Protein AF-A0A142X324-F1 (afdb_monomer_lite)

Foldseek 3Di:
DDDPVVVVVVVVVVPPDDPPVVVVVVVVVVVVVVVVLLLVCQVCVVVCVCVVPVVHDVVSVVSCVVVVVVCVVDVVSVVVSVVSNVVSVD

Structure (mmCIF, N/CA/C/O backbone):
data_AF-A0A142X324-F1
#
_entry.id   AF-A0A142X324-F1
#
loop_
_atom_site.group_PDB
_atom_site.id
_atom_site.type_symbol
_atom_site.label_atom_id
_atom_site.label_alt_id
_atom_site.label_comp_id
_atom_site.label_asym_id
_atom_site.label_entity_id
_atom_site.label_seq_id
_atom_site.pdbx_PDB_ins_code
_atom_site.Cartn_x
_atom_site.Cartn_y
_atom_site.Cartn_z
_atom_site.occupancy
_atom_site.B_iso_or_equiv
_atom_site.auth_seq_id
_atom_site.auth_comp_id
_atom_site.auth_asym_id
_atom_site.auth_atom_id
_atom_site.pdbx_PDB_model_num
ATOM 1 N N . MET A 1 1 ? -5.020 -14.838 57.361 1.00 58.03 1 MET A N 1
ATOM 2 C CA . MET A 1 1 ? -6.057 -15.146 56.349 1.00 58.03 1 MET A CA 1
ATOM 3 C C . MET A 1 1 ? -6.379 -13.857 55.599 1.00 58.03 1 MET A C 1
ATOM 5 O O . MET A 1 1 ? -6.575 -12.857 56.281 1.00 58.03 1 MET A O 1
ATOM 9 N N . PRO A 1 2 ? -6.352 -13.822 54.253 1.00 56.34 2 PRO A N 1
ATOM 10 C CA . PRO A 1 2 ? -6.672 -12.609 53.503 1.00 56.34 2 PRO A CA 1
ATOM 11 C C . PRO A 1 2 ? -8.162 -12.273 53.667 1.00 56.34 2 PRO A C 1
ATOM 13 O O . PRO A 1 2 ? -9.012 -13.151 53.550 1.00 56.34 2 PRO A O 1
ATOM 16 N N . SER A 1 3 ? -8.459 -11.011 53.983 1.00 71.50 3 SER A N 1
ATOM 17 C CA . SER A 1 3 ? -9.819 -10.483 54.146 1.00 71.50 3 SER A CA 1
ATOM 18 C C . SER A 1 3 ? -10.621 -10.622 52.848 1.00 71.50 3 SER A C 1
ATOM 20 O O . SER A 1 3 ? -10.120 -10.276 51.783 1.00 71.50 3 SER A O 1
ATOM 22 N N . GLY A 1 4 ? -11.884 -11.057 52.922 1.00 66.19 4 GLY A N 1
ATOM 23 C CA . GLY A 1 4 ? -12.770 -11.204 51.756 1.00 66.19 4 GLY A CA 1
ATOM 24 C C . GLY A 1 4 ? -12.966 -9.920 50.933 1.00 66.19 4 GLY A C 1
ATOM 25 O O . GLY A 1 4 ? -13.327 -9.993 49.761 1.00 66.19 4 GLY A O 1
ATOM 26 N N . SER A 1 5 ? -12.652 -8.750 51.500 1.00 65.38 5 SER A N 1
ATOM 27 C CA . SER A 1 5 ? -12.625 -7.476 50.775 1.00 65.38 5 SER A CA 1
ATOM 28 C C . SER A 1 5 ? -11.509 -7.395 49.725 1.00 65.38 5 SER A C 1
ATOM 30 O O . SER A 1 5 ? -11.734 -6.823 48.662 1.00 65.38 5 SER A O 1
ATOM 32 N N . SER A 1 6 ? -10.341 -8.009 49.954 1.00 65.88 6 SER A N 1
ATOM 33 C CA . SER A 1 6 ? -9.230 -7.959 48.991 1.00 65.88 6 SER A CA 1
ATOM 34 C C . SER A 1 6 ? -9.480 -8.829 47.759 1.00 65.88 6 SER A C 1
ATOM 36 O O . SER A 1 6 ? -9.036 -8.485 46.669 1.00 65.88 6 SER A O 1
ATOM 38 N N . ILE A 1 7 ? -10.238 -9.921 47.903 1.00 66.56 7 ILE A N 1
ATOM 39 C CA . ILE A 1 7 ? -10.592 -10.829 46.800 1.00 66.56 7 ILE A CA 1
ATOM 40 C C . ILE A 1 7 ? -11.614 -10.168 45.861 1.00 66.56 7 ILE A C 1
ATOM 42 O O . ILE A 1 7 ? -11.520 -10.299 44.640 1.00 66.56 7 ILE A O 1
ATOM 46 N N . LEU A 1 8 ? -12.553 -9.399 46.420 1.00 67.62 8 LEU A N 1
ATOM 47 C CA . LEU A 1 8 ? -13.541 -8.636 45.651 1.00 67.62 8 LEU A CA 1
ATOM 48 C C . LEU A 1 8 ? -12.909 -7.445 44.910 1.00 67.62 8 LEU A C 1
ATOM 50 O O . LEU A 1 8 ? -13.276 -7.171 43.766 1.00 67.62 8 LEU A O 1
ATOM 54 N N . GLU A 1 9 ? -11.933 -6.773 45.526 1.00 64.75 9 GLU A N 1
ATOM 55 C CA . GLU A 1 9 ? -11.136 -5.710 44.892 1.00 64.75 9 GLU A CA 1
ATOM 56 C C . GLU A 1 9 ? -10.284 -6.257 43.730 1.00 64.75 9 GLU A C 1
ATOM 58 O O . GLU A 1 9 ? -10.278 -5.685 42.638 1.00 64.75 9 GLU A O 1
ATOM 63 N N . PHE A 1 10 ? -9.632 -7.412 43.919 1.00 63.56 10 PHE A N 1
ATOM 64 C CA . PHE A 1 10 ? -8.836 -8.075 42.878 1.00 63.56 10 PHE A CA 1
ATOM 65 C C . PHE A 1 10 ? -9.705 -8.515 41.688 1.00 63.56 10 PHE A C 1
ATOM 67 O O . PHE A 1 10 ? -9.340 -8.304 40.530 1.00 63.56 10 PHE A O 1
ATOM 74 N N . GLY A 1 11 ? -10.899 -9.056 41.962 1.00 62.62 11 GLY A N 1
ATOM 75 C CA . GLY A 1 11 ? -11.872 -9.435 40.933 1.00 62.62 11 GLY A CA 1
ATOM 76 C C . GLY A 1 11 ? -12.379 -8.246 40.110 1.00 62.62 11 GLY A C 1
ATOM 77 O O . GLY A 1 11 ? -12.517 -8.361 38.892 1.00 62.62 11 GLY A O 1
ATOM 78 N N . LYS A 1 12 ? -12.585 -7.078 40.735 1.00 60.19 12 LYS A N 1
ATOM 79 C CA . LYS A 1 12 ? -12.962 -5.842 40.027 1.00 60.19 12 LYS A CA 1
ATOM 80 C C . LYS A 1 12 ? -11.840 -5.278 39.150 1.00 60.19 12 LYS A C 1
ATOM 82 O O . LYS A 1 12 ? -12.144 -4.737 38.090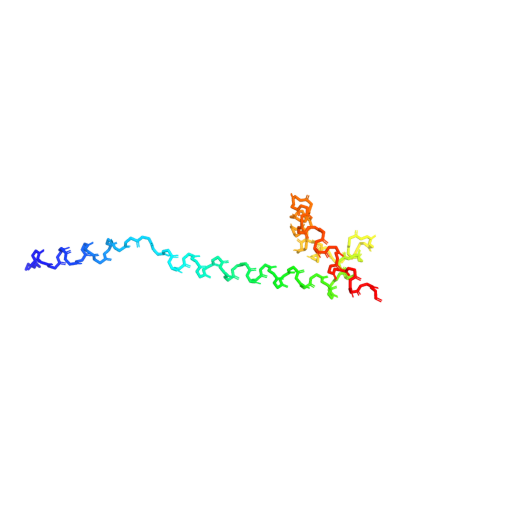 1.00 60.19 12 LYS A O 1
ATOM 87 N N . GLN A 1 13 ? -10.570 -5.416 39.543 1.00 60.12 13 GLN A N 1
ATOM 88 C CA . GLN A 1 13 ? -9.445 -4.968 38.707 1.00 60.12 13 GLN A CA 1
ATOM 89 C C . GLN A 1 13 ? -9.246 -5.848 37.466 1.00 60.12 13 GLN A C 1
ATOM 91 O O . GLN A 1 13 ? -8.995 -5.330 36.376 1.00 60.12 13 GLN A O 1
ATOM 96 N N . VAL A 1 14 ? -9.428 -7.164 37.605 1.00 61.84 14 VAL A N 1
ATOM 97 C CA . VAL A 1 14 ? -9.341 -8.123 36.489 1.00 61.84 14 VAL A CA 1
ATOM 98 C C . VAL A 1 14 ? -10.555 -8.019 35.549 1.00 61.84 14 VAL A C 1
ATOM 100 O O . VAL A 1 14 ? -10.426 -8.259 34.352 1.00 61.84 14 VAL A O 1
ATOM 103 N N . ALA A 1 15 ? -11.715 -7.585 36.053 1.00 57.62 15 ALA A N 1
ATOM 104 C CA . ALA A 1 15 ? -12.948 -7.386 35.282 1.00 57.62 15 ALA A CA 1
ATOM 105 C C . ALA A 1 15 ? -13.034 -6.039 34.532 1.00 57.62 15 ALA A C 1
ATOM 107 O O . ALA A 1 15 ? -14.123 -5.618 34.128 1.00 57.62 15 ALA A O 1
ATOM 108 N N . THR A 1 16 ? -11.913 -5.344 34.319 1.00 60.91 16 THR A N 1
ATOM 109 C CA . THR A 1 16 ? -11.889 -4.183 33.424 1.00 60.91 16 THR A CA 1
ATOM 110 C C . THR A 1 16 ? -12.014 -4.669 31.980 1.00 60.91 16 THR A C 1
ATOM 112 O O . THR A 1 16 ? -11.086 -5.201 31.373 1.00 60.91 16 THR A O 1
ATOM 115 N N . GLY A 1 17 ? -13.237 -4.539 31.465 1.00 59.25 17 GLY A N 1
ATOM 116 C CA . GLY A 1 17 ? -13.647 -4.907 30.118 1.00 59.25 17 GLY A CA 1
ATOM 117 C C . GLY A 1 17 ? -12.779 -4.308 29.003 1.00 59.25 17 GLY A C 1
ATOM 118 O O . GLY A 1 17 ? -11.910 -3.461 29.222 1.00 59.25 17 GLY A O 1
ATOM 119 N N . PRO A 1 18 ? -13.001 -4.785 27.772 1.00 60.16 18 PRO A N 1
ATOM 120 C CA . PRO A 1 18 ? -12.010 -4.814 26.712 1.00 60.16 18 PRO A CA 1
ATOM 121 C C . PRO A 1 18 ? -11.493 -3.416 26.379 1.00 60.16 18 PRO A C 1
ATOM 123 O O . PRO A 1 18 ? -12.244 -2.550 25.949 1.00 60.16 18 PRO A O 1
ATOM 126 N N . GLN A 1 19 ? -10.181 -3.271 26.557 1.00 65.06 19 GLN A N 1
ATOM 127 C CA . GLN A 1 19 ? -9.157 -2.392 25.973 1.00 65.06 19 GLN A CA 1
ATOM 128 C C . GLN A 1 19 ? -9.420 -1.719 24.593 1.00 65.06 19 GLN A C 1
ATOM 130 O O . GLN A 1 19 ? -8.510 -1.577 23.773 1.00 65.06 19 GLN A O 1
ATOM 135 N N . TRP A 1 20 ? -10.630 -1.218 24.341 1.00 57.16 20 TRP A N 1
ATOM 136 C CA . TRP A 1 20 ? -11.098 -0.568 23.110 1.00 57.16 20 TRP A CA 1
ATOM 137 C C . TRP A 1 20 ? -10.218 0.624 22.704 1.00 57.16 20 TRP A C 1
ATOM 139 O O . TRP A 1 20 ? -9.946 0.830 21.522 1.00 57.16 20 TRP A O 1
ATOM 149 N N . GLY A 1 21 ? -9.691 1.372 23.681 1.00 63.00 21 GLY A N 1
ATOM 150 C CA . GLY A 1 21 ? -8.735 2.460 23.443 1.00 63.00 21 GLY A CA 1
ATOM 151 C C . GLY A 1 21 ? -7.387 1.987 22.881 1.00 63.00 21 GLY A C 1
ATOM 152 O O . GLY A 1 21 ? -6.844 2.623 21.978 1.00 63.00 21 GLY A O 1
ATOM 153 N N . ARG A 1 22 ? -6.874 0.833 23.338 1.00 66.31 22 ARG A N 1
ATOM 154 C CA . ARG A 1 22 ? -5.648 0.232 22.778 1.00 66.31 22 ARG A CA 1
ATOM 155 C C . ARG A 1 22 ? -5.884 -0.290 21.366 1.00 66.31 22 ARG A C 1
ATOM 157 O O . ARG A 1 22 ? -5.047 -0.054 20.503 1.00 66.31 22 ARG A O 1
ATOM 164 N N . PHE A 1 23 ? -7.030 -0.924 21.108 1.00 71.56 23 PHE A N 1
ATOM 165 C CA . PHE A 1 23 ? -7.392 -1.384 19.762 1.00 71.56 23 PHE A CA 1
ATOM 166 C C . PHE A 1 23 ? -7.469 -0.231 18.758 1.00 71.56 23 PHE A C 1
ATOM 168 O O . PHE A 1 23 ? -6.890 -0.329 17.679 1.00 71.56 23 PHE A O 1
ATOM 175 N N . ARG A 1 24 ? -8.098 0.893 19.124 1.00 77.12 24 ARG A N 1
ATOM 176 C CA . ARG A 1 24 ? -8.141 2.090 18.266 1.00 77.12 24 ARG A CA 1
ATOM 177 C C . ARG A 1 24 ? -6.738 2.614 17.958 1.00 77.12 24 ARG A C 1
ATOM 179 O O . ARG A 1 24 ? -6.425 2.839 16.794 1.00 77.12 24 ARG A O 1
ATOM 186 N N . GLY A 1 25 ? -5.876 2.742 18.970 1.00 80.81 25 GLY A N 1
ATOM 187 C CA . GLY A 1 25 ? -4.486 3.173 18.772 1.00 80.81 25 GLY A CA 1
ATOM 188 C C . GLY A 1 25 ? -3.689 2.241 17.851 1.00 80.81 25 GLY A C 1
ATOM 189 O O . GLY A 1 25 ? -2.944 2.706 16.990 1.00 80.81 25 GLY A O 1
ATOM 190 N N . ILE A 1 26 ? -3.897 0.929 17.983 1.00 85.31 26 ILE A N 1
ATOM 191 C CA . ILE A 1 26 ? -3.283 -0.085 17.121 1.00 85.31 26 ILE A CA 1
ATOM 192 C C . ILE A 1 26 ? -3.750 0.075 15.668 1.00 85.31 26 ILE A C 1
ATOM 194 O O . ILE A 1 26 ? -2.916 0.129 14.764 1.00 85.31 26 ILE A O 1
ATOM 198 N N . VAL A 1 27 ? -5.058 0.217 15.440 1.00 88.81 27 VAL A N 1
ATOM 199 C CA . VAL A 1 27 ? -5.630 0.393 14.094 1.00 88.81 27 VAL A CA 1
ATOM 200 C C . VAL A 1 27 ? -5.082 1.651 13.419 1.00 88.81 27 VAL A C 1
ATOM 202 O O . VAL A 1 27 ? -4.630 1.571 12.279 1.00 88.81 27 VAL A O 1
ATOM 205 N N . TYR A 1 28 ? -5.046 2.791 14.117 1.00 89.88 28 TYR A N 1
ATOM 206 C CA . TYR A 1 28 ? -4.494 4.027 13.550 1.00 89.88 28 TYR A CA 1
ATOM 207 C C . TYR A 1 28 ? -3.013 3.895 13.198 1.00 89.88 28 TYR A C 1
ATOM 209 O O . TYR A 1 28 ? -2.592 4.364 12.144 1.00 89.88 28 TYR A O 1
ATOM 217 N N . ARG A 1 29 ? -2.222 3.224 14.042 1.00 89.62 29 ARG A N 1
ATOM 218 C CA . ARG A 1 29 ? -0.796 3.007 13.779 1.00 89.62 29 ARG A CA 1
ATOM 219 C C . ARG A 1 29 ? -0.573 2.152 12.533 1.00 89.62 29 ARG A C 1
ATOM 221 O O . ARG A 1 29 ? 0.252 2.514 11.700 1.00 89.62 29 ARG A O 1
ATOM 228 N N . TYR A 1 30 ? -1.304 1.049 12.389 1.00 90.44 30 TYR A N 1
ATOM 229 C CA . TYR A 1 30 ? -1.199 0.197 11.203 1.00 90.44 30 TYR A CA 1
ATOM 230 C C . TYR A 1 30 ? -1.718 0.889 9.945 1.00 90.44 30 TYR A C 1
ATOM 232 O O . TYR A 1 30 ? -1.076 0.786 8.906 1.00 90.44 30 TYR A O 1
ATOM 240 N N . ALA A 1 31 ? -2.815 1.644 10.039 1.00 89.31 31 ALA A N 1
ATOM 241 C CA . ALA A 1 31 ? -3.314 2.444 8.925 1.00 89.31 31 ALA A CA 1
ATOM 242 C C . ALA A 1 31 ? -2.279 3.490 8.484 1.00 89.31 31 ALA A C 1
ATOM 244 O O . ALA A 1 31 ? -2.001 3.617 7.297 1.00 89.31 31 ALA A O 1
ATOM 245 N N . PHE A 1 32 ? -1.647 4.186 9.431 1.00 92.38 32 PHE A N 1
ATOM 246 C CA . PHE A 1 32 ? -0.595 5.157 9.137 1.00 92.38 32 PHE A CA 1
ATOM 247 C C . PHE A 1 32 ? 0.633 4.507 8.483 1.00 92.38 32 PHE A C 1
ATOM 249 O O . PHE A 1 32 ? 1.128 5.003 7.474 1.00 92.38 32 PHE A O 1
ATOM 256 N N . LEU A 1 33 ? 1.095 3.367 9.009 1.00 92.38 33 LEU A N 1
ATOM 257 C CA . LEU A 1 33 ? 2.196 2.606 8.411 1.00 92.38 33 LEU A CA 1
ATOM 258 C C . LEU A 1 33 ? 1.848 2.098 7.010 1.00 92.38 33 LEU A C 1
ATOM 260 O O . LEU A 1 33 ? 2.686 2.171 6.116 1.00 92.38 33 LEU A O 1
ATOM 264 N N . PHE A 1 34 ? 0.618 1.627 6.805 1.00 89.75 34 PHE A N 1
ATOM 265 C CA . PHE A 1 34 ? 0.134 1.197 5.498 1.00 89.75 34 PHE A CA 1
ATOM 266 C C . PHE A 1 34 ? 0.110 2.356 4.501 1.00 89.75 34 PHE A C 1
ATOM 268 O O . PHE A 1 34 ? 0.566 2.190 3.376 1.00 89.75 34 PHE A O 1
ATOM 275 N N . VAL A 1 35 ? -0.358 3.536 4.916 1.00 89.44 35 VAL A N 1
ATOM 276 C CA . VAL A 1 35 ? -0.336 4.745 4.084 1.00 89.44 35 VAL A CA 1
ATOM 277 C C . VAL A 1 35 ? 1.100 5.117 3.723 1.00 89.44 35 VAL A C 1
ATOM 279 O O . VAL A 1 35 ? 1.390 5.303 2.548 1.00 89.44 35 VAL A O 1
ATOM 282 N N . LEU A 1 36 ? 2.025 5.154 4.686 1.00 91.12 36 LEU A N 1
ATOM 283 C CA . LEU A 1 36 ? 3.439 5.430 4.401 1.00 91.12 36 LEU A CA 1
ATOM 284 C C . LEU A 1 36 ? 4.055 4.418 3.429 1.00 91.12 36 LEU A C 1
ATOM 286 O O . LEU A 1 36 ? 4.780 4.804 2.517 1.00 91.12 36 LEU A O 1
ATOM 290 N N . TYR A 1 37 ? 3.743 3.138 3.603 1.00 89.62 37 TYR A N 1
ATOM 291 C CA . TYR A 1 37 ? 4.170 2.067 2.706 1.00 89.62 37 TYR A CA 1
ATOM 292 C C . TYR A 1 37 ? 3.555 2.200 1.301 1.00 89.62 37 TYR A C 1
ATOM 294 O O . TYR A 1 37 ? 4.228 2.004 0.292 1.00 89.62 37 TYR A O 1
ATOM 302 N N . ALA A 1 38 ? 2.293 2.608 1.210 1.00 87.31 38 ALA A N 1
ATOM 303 C CA . ALA A 1 38 ? 1.637 2.895 -0.055 1.00 87.31 38 ALA A CA 1
ATOM 304 C C . ALA A 1 38 ? 2.216 4.147 -0.735 1.00 87.31 38 ALA A C 1
ATOM 306 O O . ALA A 1 38 ? 2.288 4.189 -1.955 1.00 87.31 38 ALA A O 1
ATOM 307 N N . LEU A 1 39 ? 2.675 5.145 0.027 1.00 88.19 39 LEU A N 1
ATOM 308 C CA . LEU A 1 39 ? 3.387 6.310 -0.506 1.00 88.19 39 LEU A CA 1
ATOM 309 C C . LEU A 1 39 ? 4.826 5.963 -0.924 1.00 88.19 39 LEU A C 1
ATOM 311 O O . LEU A 1 39 ? 5.336 6.526 -1.888 1.00 88.19 39 LEU A O 1
ATOM 315 N N . SER A 1 40 ? 5.494 5.009 -0.271 1.00 90.31 40 SER A N 1
ATOM 316 C CA . SER A 1 40 ? 6.871 4.65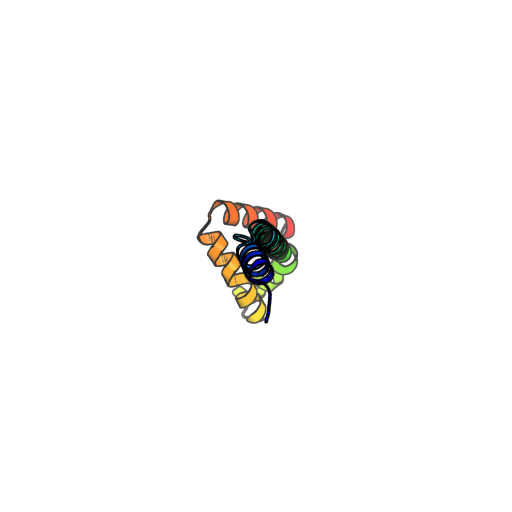4 -0.641 1.00 90.31 40 SER A CA 1
ATOM 317 C C . SER A 1 40 ? 6.985 4.038 -2.038 1.00 90.31 40 SER A C 1
ATOM 319 O O . SER A 1 40 ? 8.068 4.091 -2.624 1.00 90.31 40 SER A O 1
ATOM 321 N N . ILE A 1 41 ? 5.887 3.513 -2.607 1.00 87.38 41 ILE A N 1
ATOM 322 C CA . ILE A 1 41 ? 5.879 2.997 -3.985 1.00 87.38 41 ILE A CA 1
ATOM 323 C C . ILE A 1 41 ? 6.196 4.082 -5.013 1.00 87.38 41 ILE A C 1
ATOM 325 O O . ILE A 1 41 ? 6.728 3.742 -6.052 1.00 87.38 41 ILE A O 1
ATOM 329 N N . GLY A 1 42 ? 5.912 5.361 -4.747 1.00 86.50 42 GLY A N 1
ATOM 330 C CA . GLY A 1 42 ? 6.147 6.457 -5.695 1.00 86.50 42 GLY A CA 1
ATOM 331 C C . GLY A 1 42 ? 7.617 6.558 -6.122 1.00 86.50 42 GLY A C 1
ATOM 332 O O . GLY A 1 42 ? 7.944 6.220 -7.260 1.00 86.50 42 GLY A O 1
ATOM 333 N N . PRO A 1 43 ? 8.536 6.923 -5.209 1.00 85.75 43 PRO A N 1
ATOM 334 C CA . PRO A 1 43 ? 9.963 7.013 -5.525 1.00 85.75 43 PRO A CA 1
ATOM 335 C C . PRO A 1 43 ? 10.597 5.654 -5.862 1.00 85.75 43 PRO A C 1
ATOM 337 O O . PRO A 1 43 ? 11.589 5.599 -6.586 1.00 85.75 43 PRO A O 1
ATOM 340 N N . MET A 1 44 ? 10.049 4.542 -5.352 1.00 85.75 44 MET A N 1
ATOM 341 C CA . MET A 1 44 ? 10.534 3.191 -5.670 1.00 85.75 44 MET A CA 1
ATOM 342 C C . MET A 1 44 ? 9.875 2.559 -6.900 1.00 85.75 44 MET A C 1
ATOM 344 O O . MET A 1 44 ? 10.231 1.430 -7.250 1.00 85.75 44 MET A O 1
ATOM 348 N N . TYR A 1 45 ? 8.962 3.257 -7.581 1.00 85.06 45 TYR A N 1
ATOM 349 C CA . TYR A 1 45 ? 8.152 2.665 -8.644 1.00 85.06 45 TYR A CA 1
ATOM 350 C C . TYR A 1 45 ? 9.028 2.118 -9.763 1.00 85.06 45 TYR A C 1
ATOM 352 O O . TYR A 1 45 ? 8.829 0.994 -10.211 1.00 85.06 45 TYR A O 1
ATOM 360 N N . TRP A 1 46 ? 10.051 2.877 -10.156 1.00 82.25 46 TRP A N 1
ATOM 361 C CA . TRP A 1 46 ? 10.958 2.480 -11.226 1.00 82.25 46 TRP A CA 1
ATOM 362 C C . TRP A 1 46 ? 11.728 1.197 -10.892 1.00 82.25 46 TRP A C 1
ATOM 364 O O . TRP A 1 46 ? 11.809 0.289 -11.711 1.00 82.25 46 TRP A O 1
ATOM 374 N N . ARG A 1 47 ? 12.203 1.062 -9.645 1.00 85.38 47 ARG A N 1
ATOM 375 C CA . ARG A 1 47 ? 12.887 -0.152 -9.164 1.00 85.38 47 ARG A CA 1
ATOM 376 C C . ARG A 1 47 ? 11.959 -1.360 -9.145 1.00 85.38 47 ARG A C 1
ATOM 378 O O . ARG A 1 47 ? 12.386 -2.464 -9.468 1.00 85.38 47 ARG A O 1
ATOM 385 N N . TRP A 1 48 ? 10.705 -1.157 -8.752 1.00 85.69 48 TRP A N 1
ATOM 386 C CA . TRP A 1 48 ? 9.692 -2.204 -8.806 1.00 85.69 48 TRP A CA 1
ATOM 387 C C . TRP A 1 48 ? 9.365 -2.588 -10.254 1.00 85.69 48 TRP A C 1
ATOM 389 O O . TRP A 1 48 ? 9.351 -3.772 -10.569 1.00 85.69 48 TRP A O 1
ATOM 399 N N . TYR A 1 49 ? 9.183 -1.613 -11.147 1.00 84.31 49 TYR A N 1
ATOM 400 C CA . TYR A 1 49 ? 8.894 -1.833 -12.565 1.00 84.31 49 TYR A CA 1
ATOM 401 C C . TYR A 1 49 ? 10.025 -2.605 -13.260 1.00 84.31 49 TYR A C 1
ATOM 403 O O . TYR A 1 49 ? 9.776 -3.625 -13.901 1.00 84.31 49 TYR A O 1
ATOM 411 N N . GLU A 1 50 ? 11.278 -2.193 -13.057 1.00 84.69 50 GLU A N 1
ATOM 412 C CA . GLU A 1 50 ? 12.460 -2.931 -13.520 1.00 84.69 50 GLU A CA 1
ATOM 413 C C . GLU A 1 50 ? 12.495 -4.360 -12.956 1.00 84.69 50 GLU A C 1
ATOM 415 O O . GLU A 1 50 ? 12.788 -5.313 -13.676 1.00 84.69 50 GLU A O 1
ATOM 420 N N . ALA A 1 51 ? 12.158 -4.543 -11.678 1.00 85.06 51 ALA A N 1
ATOM 421 C CA . ALA A 1 51 ? 12.152 -5.866 -11.064 1.00 85.06 51 ALA A CA 1
ATOM 422 C C . ALA A 1 51 ? 11.047 -6.785 -11.611 1.00 85.06 51 ALA A C 1
ATOM 424 O O . ALA A 1 51 ? 11.282 -7.981 -11.774 1.00 85.06 51 ALA A O 1
ATOM 425 N N . VAL A 1 52 ? 9.873 -6.239 -11.938 1.00 81.94 52 VAL A N 1
ATOM 426 C CA . VAL A 1 52 ? 8.749 -6.996 -12.509 1.00 81.94 52 VAL A CA 1
ATOM 427 C C . VAL A 1 52 ? 9.000 -7.375 -13.969 1.00 81.94 52 VAL A C 1
ATOM 429 O O . VAL A 1 52 ? 8.731 -8.512 -14.350 1.00 81.94 52 VAL A O 1
ATOM 432 N N . TYR A 1 53 ? 9.506 -6.447 -14.787 1.00 82.38 53 TYR A N 1
ATOM 433 C CA . TYR A 1 53 ? 9.560 -6.626 -16.245 1.00 82.38 53 TYR A CA 1
ATOM 434 C C . TYR A 1 53 ? 10.949 -6.965 -16.800 1.00 82.38 53 TYR A C 1
ATOM 436 O O . TYR A 1 53 ? 11.036 -7.511 -17.897 1.00 82.38 53 TYR A O 1
ATOM 444 N N . ALA A 1 54 ? 12.029 -6.673 -16.072 1.00 76.19 54 ALA A N 1
ATOM 445 C CA . ALA A 1 54 ? 13.406 -6.840 -16.547 1.00 76.19 54 ALA A CA 1
ATOM 446 C C . ALA A 1 54 ? 14.231 -7.829 -15.703 1.00 76.19 54 ALA A C 1
ATOM 448 O O . ALA A 1 54 ? 15.459 -7.773 -15.713 1.00 76.19 54 ALA A O 1
ATOM 449 N N . SER A 1 55 ? 13.586 -8.758 -14.983 1.00 68.56 55 SER A N 1
ATOM 450 C CA . SER A 1 55 ? 14.248 -9.765 -14.126 1.00 68.56 55 SER A CA 1
ATOM 451 C C . SER A 1 55 ? 15.144 -9.183 -13.014 1.00 68.56 55 SER A C 1
ATOM 453 O O . SER A 1 55 ? 16.146 -9.782 -12.628 1.00 68.56 55 SER A O 1
ATOM 455 N N . GLY A 1 56 ? 14.797 -7.999 -12.495 1.00 63.19 56 GLY A N 1
ATOM 456 C CA . GLY A 1 56 ? 15.502 -7.368 -11.372 1.00 63.19 56 GLY A CA 1
ATOM 457 C C . GLY A 1 56 ? 15.235 -8.031 -10.008 1.00 63.19 56 GLY A C 1
ATOM 458 O O . GLY A 1 56 ? 14.686 -9.123 -9.909 1.00 63.19 56 GLY A O 1
ATOM 459 N N . SER A 1 57 ? 15.644 -7.368 -8.918 1.00 65.81 57 SER A N 1
ATOM 460 C CA . SER A 1 57 ? 15.634 -7.943 -7.559 1.00 65.81 57 SER A CA 1
ATOM 461 C C . SER A 1 57 ? 14.249 -8.430 -7.101 1.00 65.81 57 SER A C 1
ATOM 463 O O . SER A 1 57 ? 13.351 -7.627 -6.825 1.00 65.81 57 SER A O 1
ATOM 465 N N . SER A 1 58 ? 14.109 -9.749 -6.920 1.00 76.12 58 SER A N 1
ATOM 466 C CA . SER A 1 58 ? 12.859 -10.423 -6.526 1.00 76.12 58 SER A CA 1
ATOM 467 C C . SER A 1 58 ? 12.269 -9.928 -5.202 1.00 76.12 58 SER A C 1
ATOM 469 O O . SER A 1 58 ? 11.063 -10.027 -4.980 1.00 76.12 58 SER A O 1
ATOM 471 N N . TRP A 1 59 ? 13.097 -9.361 -4.321 1.00 82.06 59 TRP A N 1
ATOM 472 C CA . TRP A 1 59 ? 12.665 -8.866 -3.013 1.00 82.06 59 TRP A CA 1
ATOM 473 C C . TRP A 1 59 ? 11.754 -7.643 -3.111 1.00 82.06 59 TRP A C 1
ATOM 475 O O . TRP A 1 59 ? 10.778 -7.551 -2.372 1.00 82.06 59 TRP A O 1
ATOM 485 N N . VAL A 1 60 ? 12.030 -6.725 -4.042 1.00 82.81 60 VAL A N 1
ATOM 486 C CA . VAL A 1 60 ? 11.207 -5.517 -4.235 1.00 82.81 60 VAL A CA 1
ATOM 487 C C . VAL A 1 60 ? 9.835 -5.898 -4.791 1.00 82.81 60 VAL A C 1
ATOM 489 O O . VAL A 1 60 ? 8.819 -5.352 -4.362 1.00 82.81 60 VAL A O 1
ATOM 492 N N . VAL A 1 61 ? 9.793 -6.888 -5.688 1.00 85.19 61 VAL A N 1
ATOM 493 C CA . VAL A 1 61 ? 8.538 -7.444 -6.209 1.00 85.19 61 VAL A CA 1
ATOM 494 C C . VAL A 1 61 ? 7.731 -8.062 -5.078 1.00 85.19 61 VAL A C 1
ATOM 496 O O . VAL A 1 61 ? 6.587 -7.667 -4.880 1.00 85.19 61 VAL A O 1
ATOM 499 N N . ALA A 1 62 ? 8.331 -8.964 -4.296 1.00 86.00 62 ALA A N 1
ATOM 500 C CA . ALA A 1 62 ? 7.655 -9.623 -3.181 1.00 86.00 62 ALA A CA 1
ATOM 501 C C . ALA A 1 62 ? 7.137 -8.620 -2.136 1.00 86.00 62 ALA A C 1
ATOM 503 O O . ALA A 1 62 ? 6.033 -8.788 -1.619 1.00 86.00 62 ALA A O 1
ATOM 504 N N . PHE A 1 63 ? 7.899 -7.554 -1.867 1.00 88.31 63 PHE A N 1
ATOM 505 C CA . PHE A 1 63 ? 7.516 -6.529 -0.901 1.00 88.31 63 PHE A CA 1
ATOM 506 C C . PHE A 1 63 ? 6.284 -5.744 -1.344 1.00 88.31 63 PHE A C 1
ATOM 508 O O . PHE A 1 63 ? 5.429 -5.499 -0.506 1.00 88.31 63 PHE A O 1
ATOM 515 N N . TYR A 1 64 ? 6.155 -5.379 -2.625 1.00 88.19 64 TYR A N 1
ATOM 516 C CA . TYR A 1 64 ? 5.025 -4.588 -3.144 1.00 88.19 64 TYR A CA 1
ATOM 517 C C . TYR A 1 64 ? 3.895 -5.414 -3.770 1.00 88.19 64 TYR A C 1
ATOM 519 O O . TYR A 1 64 ? 2.815 -4.886 -4.041 1.00 88.19 64 TYR A O 1
ATOM 527 N N . TYR A 1 65 ? 4.096 -6.716 -3.952 1.00 86.94 65 TYR A N 1
ATOM 528 C CA . TYR A 1 65 ? 3.080 -7.639 -4.450 1.00 86.94 65 TYR A CA 1
ATOM 529 C C . TYR A 1 65 ? 1.744 -7.586 -3.686 1.00 86.94 65 TYR A C 1
ATOM 531 O O . TYR A 1 65 ? 0.709 -7.446 -4.339 1.00 86.94 65 TYR A O 1
ATOM 539 N N . PRO A 1 66 ? 1.700 -7.634 -2.336 1.00 89.50 66 PRO A N 1
ATOM 540 C CA . PRO A 1 66 ? 0.427 -7.566 -1.622 1.00 89.50 66 PRO A CA 1
ATOM 541 C C . PRO A 1 66 ? -0.299 -6.238 -1.855 1.00 89.50 66 PRO A C 1
ATOM 543 O O . PRO A 1 66 ? -1.519 -6.241 -1.973 1.00 89.50 66 PRO A O 1
ATOM 546 N N . LEU A 1 67 ? 0.427 -5.121 -1.985 1.00 87.62 67 LEU A N 1
ATOM 547 C CA . LEU A 1 67 ? -0.162 -3.823 -2.323 1.00 87.62 67 LEU A CA 1
ATOM 548 C C . LEU A 1 67 ? -0.781 -3.838 -3.727 1.00 87.62 67 LEU A C 1
ATOM 550 O O . LEU A 1 67 ? -1.873 -3.308 -3.914 1.00 87.62 67 LEU A O 1
ATOM 554 N N . TRP A 1 68 ? -0.119 -4.483 -4.693 1.00 85.38 68 TRP A N 1
ATOM 555 C CA . TRP A 1 68 ? -0.634 -4.650 -6.054 1.00 85.38 68 TRP A CA 1
ATOM 556 C C . TRP A 1 68 ? -1.909 -5.503 -6.090 1.00 85.38 68 TRP A C 1
ATOM 558 O O . TRP A 1 68 ? -2.892 -5.124 -6.727 1.00 85.38 68 TRP A O 1
ATOM 568 N N . VAL A 1 69 ? -1.941 -6.602 -5.331 1.00 88.94 69 VAL A N 1
ATOM 569 C CA . VAL A 1 69 ? -3.151 -7.422 -5.167 1.00 88.94 69 VAL A CA 1
ATOM 570 C C . VAL A 1 69 ? -4.265 -6.613 -4.497 1.00 88.94 69 VAL A C 1
ATOM 572 O O . VAL A 1 69 ? -5.398 -6.621 -4.976 1.00 88.94 69 VAL A O 1
ATOM 575 N N . LEU A 1 70 ? -3.957 -5.859 -3.437 1.00 88.81 70 LEU A N 1
ATOM 576 C CA . LEU A 1 70 ? -4.939 -5.023 -2.740 1.00 88.81 70 LEU A CA 1
ATOM 577 C C . LEU A 1 70 ? -5.520 -3.937 -3.655 1.00 88.81 70 LEU A C 1
ATOM 579 O O . LEU A 1 70 ? -6.720 -3.674 -3.618 1.00 88.81 70 LEU A O 1
ATOM 583 N N . ALA A 1 71 ? -4.677 -3.334 -4.495 1.00 86.94 71 ALA A N 1
ATOM 584 C CA . ALA A 1 71 ? -5.075 -2.355 -5.501 1.00 86.94 71 ALA A CA 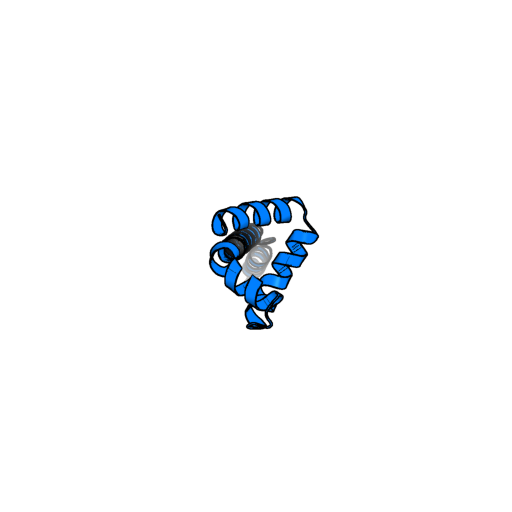1
ATOM 585 C C . ALA A 1 71 ? -6.026 -2.952 -6.553 1.00 86.94 71 ALA A C 1
ATOM 587 O O . ALA A 1 71 ? -6.936 -2.261 -7.007 1.00 86.94 71 ALA A O 1
ATOM 588 N N . GLY A 1 72 ? -5.841 -4.227 -6.912 1.00 86.88 72 GLY A N 1
ATOM 589 C CA . GLY A 1 72 ? -6.747 -4.960 -7.801 1.00 86.88 72 GLY A CA 1
ATOM 590 C C . GLY A 1 72 ? -8.072 -5.352 -7.140 1.00 86.88 72 GLY A C 1
ATOM 591 O O . GLY A 1 72 ? -9.116 -5.309 -7.784 1.00 86.88 72 GLY A O 1
ATOM 592 N N . VAL A 1 73 ? -8.049 -5.699 -5.849 1.00 92.19 73 VAL A N 1
ATOM 593 C CA . VAL A 1 73 ? -9.251 -6.082 -5.084 1.00 92.19 73 VAL A CA 1
ATOM 594 C C . VAL A 1 73 ? -10.102 -4.865 -4.709 1.00 92.19 73 VAL A C 1
ATOM 596 O O . VAL A 1 73 ? -11.326 -4.969 -4.659 1.00 92.19 73 VAL A O 1
ATOM 599 N N . PHE A 1 74 ? -9.479 -3.710 -4.452 1.00 90.00 74 PHE A N 1
ATOM 600 C CA . PHE A 1 74 ? -10.169 -2.480 -4.066 1.00 90.00 74 PHE A CA 1
ATOM 601 C C . PHE A 1 74 ? -9.954 -1.369 -5.112 1.00 90.00 74 PHE A C 1
ATOM 603 O O . PHE A 1 74 ? -8.984 -0.607 -5.018 1.00 90.00 74 PHE A O 1
ATOM 610 N N . PRO A 1 75 ? -10.879 -1.216 -6.083 1.00 87.94 75 PRO A N 1
ATOM 611 C CA . PRO A 1 75 ? -10.713 -0.301 -7.214 1.00 87.94 75 PRO A CA 1
ATOM 612 C C . PRO A 1 75 ? -10.380 1.153 -6.839 1.00 87.94 75 PRO A C 1
ATOM 614 O O . PRO A 1 75 ? -9.495 1.729 -7.472 1.00 87.94 75 PRO A O 1
ATOM 617 N N . PRO A 1 76 ? -10.992 1.771 -5.804 1.00 88.88 76 PRO A N 1
ATOM 618 C CA . PRO A 1 76 ? -10.656 3.146 -5.428 1.00 88.88 76 PRO A CA 1
ATOM 619 C C . PRO A 1 76 ? -9.193 3.314 -4.998 1.00 88.88 76 PRO A C 1
ATOM 621 O O . PRO A 1 76 ? -8.558 4.307 -5.348 1.00 88.88 76 PRO A O 1
ATOM 624 N N . LEU A 1 77 ? -8.639 2.329 -4.281 1.00 86.00 77 LEU A N 1
ATOM 625 C CA . LEU A 1 77 ? -7.231 2.338 -3.879 1.00 86.00 77 LEU A CA 1
ATOM 626 C C . LEU A 1 77 ? -6.330 2.153 -5.100 1.00 86.00 77 LEU A C 1
ATOM 628 O O . LEU A 1 77 ? -5.334 2.860 -5.224 1.00 86.00 77 LEU A O 1
ATOM 632 N N . GLY A 1 78 ? -6.696 1.262 -6.023 1.00 87.31 78 GLY A N 1
ATOM 633 C CA . GLY A 1 78 ? -5.964 1.088 -7.276 1.00 87.31 78 GLY A CA 1
ATOM 634 C C . GLY A 1 78 ? -5.923 2.361 -8.123 1.00 87.31 78 GLY A C 1
ATOM 635 O O . GLY A 1 78 ? -4.854 2.751 -8.593 1.00 87.31 78 GLY A O 1
ATOM 636 N N . HIS A 1 79 ? -7.051 3.063 -8.259 1.00 90.25 79 HIS A N 1
ATOM 637 C CA . HIS A 1 79 ? -7.103 4.351 -8.954 1.00 90.25 79 HIS A CA 1
ATOM 638 C C . HIS A 1 79 ? -6.256 5.419 -8.259 1.00 90.25 79 HIS A C 1
ATOM 640 O O . HIS A 1 79 ? -5.511 6.129 -8.935 1.00 90.25 79 HIS A O 1
ATOM 646 N N . PHE A 1 80 ? -6.320 5.502 -6.927 1.00 89.31 80 PHE A N 1
ATOM 647 C CA . PHE A 1 80 ? -5.503 6.430 -6.149 1.00 89.31 80 PHE A CA 1
ATOM 648 C C . PHE A 1 80 ? -4.004 6.157 -6.317 1.00 89.31 80 PHE A C 1
ATOM 650 O O . PHE A 1 80 ? -3.249 7.079 -6.615 1.00 89.31 80 PHE A O 1
ATOM 657 N N . LEU A 1 81 ? -3.572 4.899 -6.185 1.00 87.44 81 LEU A N 1
ATOM 658 C CA . LEU A 1 81 ?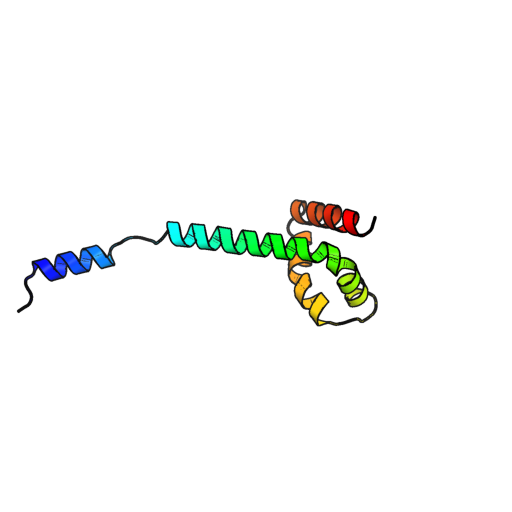 -2.165 4.521 -6.342 1.00 87.44 81 LEU A CA 1
ATOM 659 C C . LEU A 1 81 ? -1.671 4.759 -7.766 1.00 87.44 81 LEU A C 1
ATOM 661 O O . LEU A 1 81 ? -0.570 5.262 -7.941 1.00 87.44 81 LEU A O 1
ATOM 665 N N . ASN A 1 82 ? -2.481 4.456 -8.781 1.00 88.69 82 ASN A N 1
ATOM 666 C CA . ASN A 1 82 ? -2.142 4.731 -10.177 1.00 88.69 82 ASN A CA 1
ATOM 667 C C . ASN A 1 82 ? -2.008 6.241 -10.434 1.00 88.69 82 ASN A C 1
ATOM 669 O O . ASN A 1 82 ? -1.036 6.672 -11.047 1.00 88.69 82 ASN A O 1
ATOM 673 N N . TRP A 1 83 ? -2.939 7.056 -9.928 1.00 90.56 83 TRP A N 1
ATOM 674 C CA . TRP A 1 83 ? -2.828 8.516 -9.995 1.00 90.56 83 TRP A CA 1
ATOM 675 C C . TRP A 1 83 ? -1.567 9.024 -9.284 1.00 90.56 83 TRP A C 1
ATOM 677 O O . TRP A 1 83 ? -0.814 9.801 -9.863 1.00 90.56 83 TRP A O 1
ATOM 687 N N . TYR A 1 84 ? -1.295 8.532 -8.074 1.00 88.75 84 TYR A N 1
ATOM 688 C CA . TYR A 1 84 ? -0.114 8.901 -7.298 1.00 88.75 84 TYR A CA 1
ATOM 689 C C . TYR A 1 84 ? 1.186 8.528 -8.015 1.00 88.75 84 TYR A C 1
ATOM 691 O O . TYR A 1 84 ? 2.059 9.369 -8.183 1.00 88.75 84 TYR A O 1
ATOM 699 N N . VAL A 1 85 ? 1.303 7.289 -8.491 1.00 87.12 85 VAL A N 1
ATOM 700 C CA . VAL A 1 85 ? 2.469 6.804 -9.237 1.00 87.12 85 VAL A CA 1
ATOM 701 C C . VAL A 1 85 ? 2.674 7.604 -10.525 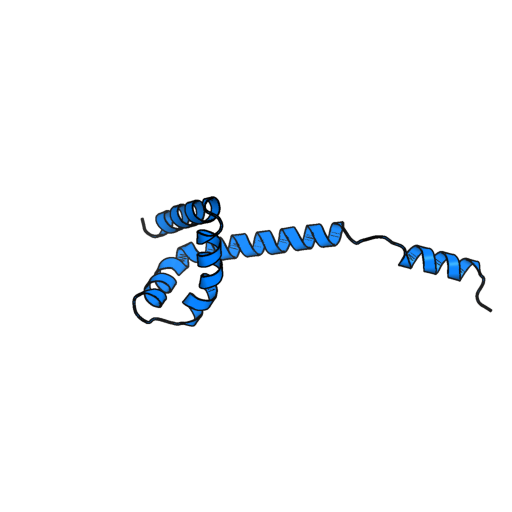1.00 87.12 85 VAL A C 1
ATOM 703 O O . VAL A 1 85 ? 3.808 7.940 -10.853 1.00 87.12 85 VAL A O 1
ATOM 706 N N . ARG A 1 86 ? 1.600 7.980 -11.231 1.00 86.75 86 ARG A N 1
ATOM 707 C CA . ARG A 1 86 ? 1.697 8.832 -12.428 1.00 86.75 86 ARG A CA 1
ATOM 708 C C . ARG A 1 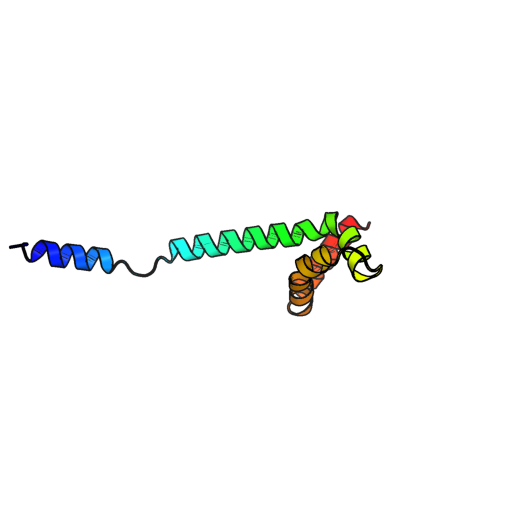86 ? 2.343 10.185 -12.141 1.00 86.75 86 ARG A C 1
ATOM 710 O O . ARG A 1 86 ? 3.070 10.660 -13.002 1.00 86.75 86 ARG A O 1
ATOM 717 N N . LEU A 1 87 ? 2.138 10.770 -10.957 1.00 86.62 87 LEU A N 1
ATOM 718 C CA . LEU A 1 87 ? 2.813 12.015 -10.559 1.00 86.62 87 LEU A CA 1
ATOM 719 C C . LEU A 1 87 ? 4.335 11.866 -10.411 1.00 86.62 87 LEU A C 1
ATOM 721 O O . LEU A 1 87 ? 5.028 12.871 -10.452 1.00 86.62 87 LEU A O 1
ATOM 725 N N . TRP A 1 88 ? 4.847 10.648 -10.214 1.00 83.06 88 TRP A N 1
ATOM 726 C CA . TRP A 1 88 ? 6.287 10.376 -10.118 1.00 83.06 88 TRP A CA 1
ATOM 727 C C . TRP A 1 88 ? 6.934 10.016 -11.458 1.00 83.06 88 TRP A C 1
ATOM 729 O O . TRP A 1 88 ? 8.157 10.031 -11.563 1.00 83.06 88 TRP A O 1
ATOM 739 N N . ILE A 1 89 ? 6.127 9.621 -12.446 1.00 78.38 89 ILE A N 1
ATOM 740 C CA . ILE A 1 89 ? 6.592 9.240 -13.789 1.00 78.38 89 ILE A CA 1
ATOM 741 C C . ILE A 1 89 ? 6.576 10.446 -14.741 1.00 78.38 89 ILE A C 1
ATOM 743 O O . ILE A 1 89 ? 7.368 10.479 -15.681 1.00 78.38 89 ILE A O 1
ATOM 747 N N . LEU A 1 90 ? 5.651 11.387 -14.520 1.00 66.00 90 LEU A N 1
ATOM 748 C CA . LEU A 1 90 ? 5.583 12.689 -15.197 1.00 66.00 90 LEU A CA 1
ATOM 749 C C . LEU A 1 90 ? 6.748 13.593 -14.783 1.00 66.00 90 LEU A C 1
ATOM 751 O O . LEU A 1 90 ? 7.276 14.272 -15.690 1.00 66.00 90 LEU A O 1
#

Sequence (90 aa):
MPSGSSILEFGKQVATGPQWGRFRGIVYRYAFLFVLYALSIGPMYWRWYEAVYASGSSWVVAFYYPLWVLAGVFPPLGHFLNWYVRLWIL

pLDDT: mean 79.71, std 11.25, range [56.34, 92.38]

Radius of gyration: 23.24 Å; chains: 1; bounding box: 29×28×73 Å

Secondary structure (DSSP, 8-state):
---HHHHHHHHHHHT----HHHHHHHHHHHHHHHHHHHHHHHHHHHHHHHHHHS---HHHHHHHHHHHHHHHHSHHHHHHHHHHHHHHH-